Protein AF-A0AAV9P486-F1 (afdb_monomer_lite)

Foldseek 3Di:
DADDKDADPVPRDIDTHWDKDAPVVVVVVPNPQWIDIPVGDIDGNQQAPPWDWDADPNDIDTGGPNNQVVCCVVPNNCSVPDQDDPQWGQDPVNRDTDGDDPPPPPD

pLDDT: mean 90.9, std 11.11, range [41.94, 98.25]

Organism: NCBI:txid1690608

I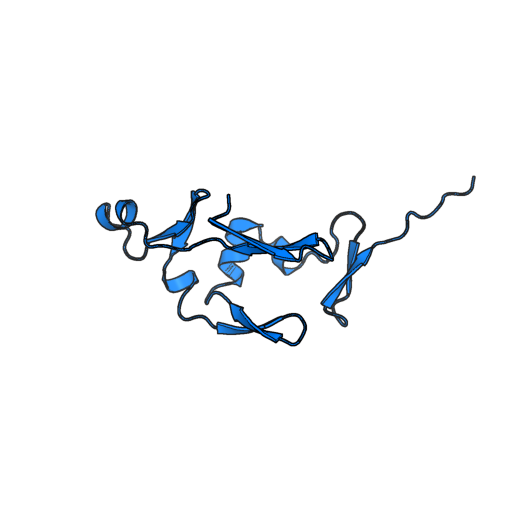nterPro domains:
  IPR007074 LicD/FKTN/FKRP, nucleotidyltransferase domain [PF04991] (35-76)
  IPR009644 FKTN/Mannosyltransferase regulator [PTHR15407] (2-86)

Structure (mmCIF, N/CA/C/O backbone):
data_AF-A0AAV9P486-F1
#
_entry.id   AF-A0AAV9P486-F1
#
loop_
_atom_site.group_PDB
_atom_site.id
_atom_site.type_symbol
_atom_site.label_atom_id
_atom_site.label_alt_id
_atom_site.label_comp_id
_atom_site.label_asym_id
_atom_site.label_entity_id
_atom_site.label_seq_id
_atom_site.pdbx_PDB_ins_code
_atom_site.Cartn_x
_atom_site.Cartn_y
_atom_site.Cartn_z
_atom_site.occupancy
_atom_site.B_iso_or_equiv
_atom_site.auth_seq_id
_atom_site.auth_comp_id
_atom_site.auth_asym_id
_atom_site.auth_atom_id
_atom_site.pdbx_PDB_model_num
ATOM 1 N N . MET A 1 1 ? -0.853 11.706 -5.250 1.00 73.31 1 MET A N 1
ATOM 2 C CA . MET A 1 1 ? -1.863 12.109 -6.275 1.00 73.31 1 MET A CA 1
ATOM 3 C C . MET A 1 1 ? -2.548 10.840 -6.740 1.00 73.31 1 MET A C 1
ATOM 5 O O . MET A 1 1 ? -1.836 9.921 -7.107 1.00 73.31 1 MET A O 1
ATOM 9 N N . ILE A 1 2 ? -3.880 10.794 -6.730 1.00 87.75 2 ILE A N 1
ATOM 10 C CA . ILE A 1 2 ? -4.663 9.567 -6.963 1.00 87.75 2 ILE A CA 1
ATOM 11 C C . ILE A 1 2 ? -5.173 9.457 -8.409 1.00 87.75 2 ILE A C 1
ATOM 13 O O . ILE A 1 2 ? -5.234 10.462 -9.135 1.00 87.75 2 ILE A O 1
ATOM 17 N N . ASP A 1 3 ? -5.534 8.242 -8.823 1.00 94.38 3 ASP A N 1
ATOM 18 C CA . ASP A 1 3 ? -6.142 7.968 -10.131 1.00 94.38 3 ASP A CA 1
ATOM 19 C C . ASP A 1 3 ? -7.670 7.919 -10.052 1.00 94.38 3 ASP A C 1
ATOM 21 O O . ASP A 1 3 ? -8.344 8.422 -10.950 1.00 94.38 3 ASP A O 1
ATOM 25 N N . ALA A 1 4 ? -8.217 7.380 -8.962 1.00 94.94 4 ALA A N 1
ATOM 26 C CA . ALA A 1 4 ? -9.648 7.383 -8.690 1.00 94.94 4 ALA A CA 1
ATOM 27 C C . ALA A 1 4 ? -9.929 7.401 -7.183 1.00 94.94 4 ALA A C 1
ATOM 29 O O . ALA A 1 4 ? -9.060 7.095 -6.368 1.00 94.94 4 ALA A O 1
ATOM 30 N N . ARG A 1 5 ? -11.168 7.745 -6.828 1.00 96.12 5 ARG A N 1
ATOM 31 C CA . ARG A 1 5 ? -11.705 7.622 -5.475 1.00 96.12 5 ARG A CA 1
ATOM 32 C C . ARG A 1 5 ? -13.110 7.050 -5.553 1.00 96.12 5 ARG A C 1
ATOM 34 O O . ARG A 1 5 ? -13.932 7.559 -6.315 1.00 96.12 5 ARG A O 1
ATOM 41 N N . TRP A 1 6 ? -13.380 6.020 -4.764 1.00 96.81 6 TRP A N 1
ATOM 42 C CA . TRP A 1 6 ? -14.748 5.607 -4.469 1.00 96.81 6 TRP A CA 1
ATOM 43 C C . TRP A 1 6 ? -15.207 6.317 -3.196 1.00 96.81 6 TRP A C 1
ATOM 45 O O . TRP A 1 6 ? -14.453 6.347 -2.227 1.00 96.81 6 TRP A O 1
ATOM 55 N N . ASN A 1 7 ? -16.408 6.893 -3.209 1.00 96.62 7 ASN A N 1
ATOM 56 C CA . ASN A 1 7 ? -17.002 7.575 -2.061 1.00 96.62 7 ASN A CA 1
ATOM 57 C C . ASN A 1 7 ? -18.355 6.944 -1.738 1.00 96.62 7 ASN A C 1
ATOM 59 O O . ASN A 1 7 ? -19.198 6.808 -2.628 1.00 96.62 7 ASN A O 1
ATOM 63 N N . ASP A 1 8 ? -18.572 6.653 -0.464 1.00 96.81 8 ASP A N 1
ATOM 64 C CA . ASP A 1 8 ? -19.899 6.459 0.094 1.00 96.81 8 ASP A CA 1
ATOM 65 C C . ASP A 1 8 ? -20.511 7.836 0.388 1.00 96.81 8 ASP A C 1
ATOM 67 O O . ASP A 1 8 ? -19.956 8.628 1.153 1.00 96.81 8 ASP A O 1
ATOM 71 N N . MET A 1 9 ? -21.637 8.145 -0.253 1.00 95.44 9 MET A N 1
ATOM 72 C CA . MET A 1 9 ? -22.276 9.459 -0.151 1.00 95.44 9 MET A CA 1
ATOM 73 C C . MET A 1 9 ? -23.094 9.638 1.133 1.00 95.44 9 MET A C 1
ATOM 75 O O . MET A 1 9 ? -23.386 10.780 1.488 1.00 95.44 9 MET A O 1
ATOM 79 N N . ASP A 1 10 ? -23.435 8.550 1.827 1.00 97.19 10 ASP A N 1
ATOM 80 C CA . ASP A 1 10 ? -24.243 8.597 3.046 1.00 97.19 10 ASP A CA 1
ATOM 81 C C . ASP A 1 10 ? -23.365 8.851 4.276 1.00 97.19 10 ASP A C 1
ATOM 83 O O . ASP A 1 10 ? -23.713 9.659 5.141 1.00 97.19 10 ASP A O 1
ATOM 87 N N . VAL A 1 11 ? -22.205 8.189 4.345 1.0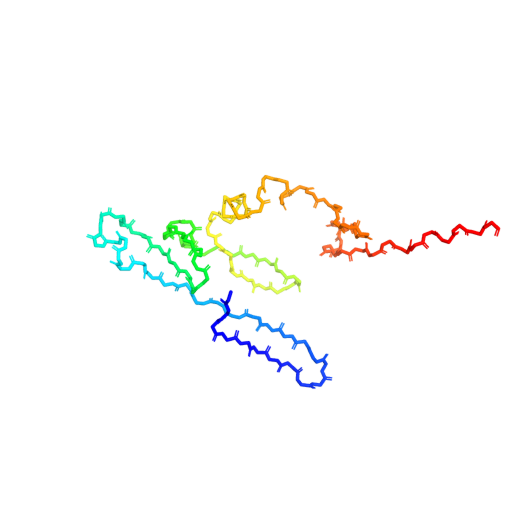0 96.06 11 VAL A N 1
ATOM 88 C CA . VAL A 1 11 ? -21.276 8.301 5.489 1.00 96.06 11 VAL A CA 1
ATOM 89 C C . VAL A 1 11 ? -20.029 9.136 5.198 1.00 96.06 11 VAL A C 1
ATOM 91 O O . VAL A 1 11 ? -19.302 9.497 6.123 1.00 96.06 11 VAL A O 1
ATOM 94 N N . GLY A 1 12 ? -19.755 9.453 3.930 1.00 94.19 12 GLY A N 1
ATOM 95 C CA . GLY A 1 12 ? -18.565 10.204 3.518 1.00 94.19 12 GLY A CA 1
ATOM 96 C C . GLY A 1 12 ? -17.256 9.406 3.582 1.00 94.19 12 GLY A C 1
ATOM 97 O O . GLY A 1 12 ? -16.181 9.986 3.415 1.00 94.19 12 GLY A O 1
ATOM 98 N N . LEU A 1 13 ? -17.323 8.092 3.827 1.00 95.19 13 LEU A N 1
ATOM 99 C CA . LEU A 1 13 ? -16.165 7.201 3.756 1.00 95.19 13 LEU A CA 1
ATOM 100 C C . LEU A 1 13 ? -15.685 7.076 2.313 1.00 95.19 13 LEU A C 1
ATOM 102 O O . LEU A 1 13 ? -16.474 7.130 1.370 1.00 95.19 13 LEU A O 1
ATOM 106 N N . PHE A 1 14 ? -14.381 6.889 2.137 1.00 95.56 14 PHE A N 1
ATOM 107 C CA . PHE A 1 14 ? -13.797 6.806 0.809 1.00 95.56 14 PHE A CA 1
ATOM 108 C C . PHE A 1 14 ? -12.625 5.837 0.729 1.00 95.56 14 PHE A C 1
ATOM 110 O O . PHE A 1 14 ? -11.948 5.564 1.719 1.00 95.56 14 PHE A O 1
ATOM 117 N N . ILE A 1 15 ? -12.377 5.356 -0.488 1.00 94.25 15 ILE A N 1
ATOM 118 C CA . ILE A 1 15 ? -11.214 4.547 -0.849 1.00 94.25 15 ILE A CA 1
ATOM 119 C C . ILE A 1 15 ? -10.485 5.262 -1.979 1.00 94.25 15 ILE A C 1
ATOM 121 O O . ILE A 1 15 ? -11.057 5.492 -3.047 1.00 94.25 15 ILE A O 1
ATOM 125 N N . ASP A 1 16 ? -9.217 5.587 -1.741 1.00 95.88 16 ASP A N 1
ATOM 126 C CA . ASP A 1 16 ? -8.310 6.078 -2.772 1.00 95.88 16 ASP A CA 1
ATOM 127 C C . ASP A 1 16 ? -7.705 4.928 -3.565 1.00 95.88 16 ASP A C 1
ATOM 129 O O . ASP A 1 16 ? -7.272 3.921 -3.008 1.00 95.88 16 ASP A O 1
ATOM 133 N N . ILE A 1 17 ? -7.661 5.099 -4.883 1.00 95.25 17 ILE A N 1
ATOM 134 C CA . ILE A 1 17 ? -7.132 4.112 -5.817 1.00 95.25 17 ILE A CA 1
ATOM 135 C C . ILE A 1 17 ? -6.003 4.766 -6.611 1.00 95.25 17 ILE A C 1
ATOM 137 O O . ILE A 1 17 ? -6.201 5.764 -7.316 1.00 95.25 17 ILE A O 1
ATOM 141 N N . THR A 1 18 ? -4.820 4.163 -6.520 1.00 94.38 18 THR A N 1
ATOM 142 C CA . THR A 1 18 ? -3.624 4.547 -7.275 1.00 94.38 18 THR A CA 1
ATOM 143 C C . THR A 1 18 ? -3.221 3.399 -8.191 1.00 94.38 18 THR A C 1
ATOM 145 O O . THR A 1 18 ? -3.141 2.246 -7.769 1.00 94.38 18 THR A O 1
ATOM 148 N N . THR A 1 19 ? -2.973 3.707 -9.461 1.00 95.06 19 THR A N 1
ATOM 149 C CA . THR A 1 19 ? -2.592 2.721 -10.473 1.00 95.06 19 THR A CA 1
ATOM 150 C C . THR A 1 19 ? -1.077 2.590 -10.544 1.00 95.06 19 THR A C 1
ATOM 152 O O . THR A 1 19 ? -0.370 3.544 -10.878 1.00 95.06 19 THR A O 1
ATOM 155 N N . LEU A 1 20 ? -0.586 1.374 -10.315 1.00 95.50 20 LEU A N 1
ATOM 156 C CA . LEU A 1 20 ? 0.796 0.994 -10.578 1.00 95.50 20 LEU A CA 1
ATOM 157 C C . LEU A 1 20 ? 0.955 0.570 -12.044 1.00 95.50 20 LEU A C 1
ATOM 159 O O . LEU A 1 20 ? 0.173 -0.233 -12.558 1.00 95.50 20 LEU A O 1
ATOM 163 N N . ARG A 1 21 ? 1.978 1.088 -12.729 1.00 95.19 21 ARG A N 1
ATOM 164 C CA . ARG A 1 21 ? 2.273 0.753 -14.133 1.00 95.19 21 ARG A CA 1
ATOM 165 C C . ARG A 1 21 ? 3.770 0.592 -14.378 1.00 95.19 21 ARG A C 1
ATOM 167 O O . ARG A 1 21 ? 4.578 1.129 -13.630 1.00 95.19 21 ARG A O 1
ATOM 174 N N . ARG A 1 22 ? 4.134 -0.080 -15.473 1.00 96.06 22 ARG A N 1
ATOM 175 C CA . ARG A 1 22 ? 5.521 -0.144 -15.967 1.00 96.06 22 ARG A CA 1
ATOM 176 C C . ARG A 1 22 ? 6.049 1.254 -16.286 1.00 96.06 22 ARG A C 1
ATOM 178 O O . ARG A 1 22 ? 5.358 2.046 -16.940 1.00 96.06 22 ARG A O 1
ATOM 185 N N . ASN A 1 23 ? 7.277 1.536 -15.875 1.00 96.25 23 ASN A N 1
ATOM 186 C CA . ASN A 1 23 ? 7.986 2.755 -16.220 1.00 96.25 23 ASN A CA 1
ATOM 187 C C . ASN A 1 23 ? 8.781 2.546 -17.514 1.00 96.25 23 ASN A C 1
ATOM 189 O O . ASN A 1 23 ? 9.993 2.366 -17.499 1.00 96.25 23 ASN A O 1
ATOM 193 N N . LYS A 1 24 ? 8.087 2.647 -18.653 1.00 93.94 24 LYS A N 1
ATOM 194 C CA . LYS A 1 24 ? 8.682 2.431 -19.983 1.00 93.94 24 LYS A CA 1
ATOM 195 C C . LYS A 1 24 ? 9.891 3.323 -20.276 1.00 93.94 24 LYS A C 1
ATOM 197 O O . LYS A 1 24 ? 10.740 2.946 -21.074 1.00 93.94 24 LYS A O 1
ATOM 202 N N . THR A 1 25 ? 9.950 4.513 -19.677 1.00 94.25 25 THR A N 1
ATOM 203 C CA . THR A 1 25 ? 11.091 5.419 -19.839 1.00 94.25 25 THR A CA 1
ATOM 204 C C . THR A 1 25 ? 12.321 4.864 -19.130 1.00 94.25 25 THR A C 1
ATOM 206 O O . THR A 1 25 ? 13.390 4.839 -19.726 1.00 94.25 25 THR A O 1
ATOM 209 N N . ALA A 1 26 ? 12.175 4.399 -17.887 1.00 94.00 26 ALA A N 1
ATOM 210 C CA . ALA A 1 26 ? 13.267 3.769 -17.146 1.00 94.00 26 ALA A CA 1
ATOM 211 C C . ALA A 1 26 ? 13.667 2.420 -17.765 1.00 94.00 26 ALA A C 1
ATOM 213 O O . ALA A 1 26 ? 14.858 2.179 -17.951 1.00 94.00 26 ALA A O 1
ATOM 214 N N . ASP A 1 27 ? 12.689 1.617 -18.197 1.00 91.06 27 ASP A N 1
ATOM 215 C CA . ASP A 1 27 ? 12.938 0.369 -18.927 1.00 91.06 27 ASP A CA 1
ATOM 216 C C . ASP A 1 27 ? 13.785 0.637 -20.191 1.00 91.06 27 ASP A C 1
ATOM 218 O O . ASP A 1 27 ? 14.794 -0.024 -20.426 1.00 91.06 27 ASP A O 1
ATOM 222 N N . ALA A 1 28 ? 13.440 1.664 -20.983 1.00 93.31 28 ALA A N 1
ATOM 223 C CA . ALA A 1 28 ? 14.194 2.050 -22.184 1.00 93.31 28 ALA A CA 1
ATOM 224 C C . ALA A 1 28 ? 15.610 2.584 -21.889 1.00 93.31 28 ALA A C 1
ATOM 226 O O . ALA A 1 28 ? 16.462 2.582 -22.777 1.00 93.31 28 ALA A O 1
ATOM 227 N N . LEU A 1 29 ? 15.862 3.038 -20.658 1.00 96.06 29 LEU A N 1
ATOM 228 C CA . LEU A 1 29 ? 17.173 3.475 -20.172 1.00 96.06 29 LEU A CA 1
ATOM 229 C C . LEU A 1 29 ? 17.973 2.339 -19.507 1.00 96.06 29 LEU A C 1
ATOM 231 O O . LEU A 1 29 ? 19.083 2.580 -19.037 1.00 96.06 29 LEU A O 1
ATOM 235 N N . GLY A 1 30 ? 17.446 1.109 -19.507 1.00 94.38 30 GLY A N 1
ATOM 236 C CA . GLY A 1 30 ? 18.133 -0.089 -19.021 1.00 94.38 30 GLY A CA 1
ATOM 237 C C . GLY A 1 30 ? 17.753 -0.525 -17.606 1.00 94.38 30 GLY A C 1
ATOM 238 O O . GLY A 1 30 ? 18.323 -1.494 -17.109 1.00 94.38 30 GLY A O 1
ATOM 239 N N . THR A 1 31 ? 16.796 0.141 -16.961 1.00 94.81 31 THR A N 1
ATOM 240 C CA . THR A 1 31 ? 16.264 -0.284 -15.660 1.00 94.81 31 THR A CA 1
ATOM 241 C C . THR A 1 31 ? 15.083 -1.221 -15.879 1.00 94.81 31 THR A C 1
ATOM 243 O O . THR A 1 31 ? 13.933 -0.805 -15.773 1.00 94.81 31 THR A O 1
ATOM 246 N N . ASP A 1 32 ? 15.369 -2.474 -16.232 1.00 94.88 32 ASP A N 1
ATOM 247 C CA . ASP A 1 32 ? 14.327 -3.488 -16.408 1.00 94.88 32 ASP A CA 1
ATOM 248 C C . ASP A 1 32 ? 13.555 -3.716 -15.103 1.00 94.88 32 ASP A C 1
ATOM 250 O O . ASP A 1 32 ? 14.106 -3.653 -14.003 1.00 94.88 32 ASP A O 1
ATOM 254 N N . GLY A 1 33 ? 12.258 -3.975 -15.226 1.00 94.56 33 GLY A N 1
ATOM 255 C CA . GLY A 1 33 ? 11.402 -4.183 -14.069 1.00 94.56 33 GLY A CA 1
ATOM 256 C C . GLY A 1 33 ? 10.888 -2.902 -13.414 1.00 94.56 33 GLY A C 1
ATOM 257 O O . GLY A 1 33 ? 10.097 -3.013 -12.476 1.00 94.56 33 GLY A O 1
ATOM 258 N N . ALA A 1 34 ? 11.260 -1.714 -13.898 1.00 96.81 34 ALA A N 1
ATOM 259 C CA . ALA A 1 34 ? 10.877 -0.463 -13.263 1.00 96.81 34 ALA A CA 1
ATOM 260 C C . ALA A 1 34 ? 9.360 -0.232 -13.335 1.00 96.81 34 ALA A C 1
ATOM 262 O O . ALA A 1 34 ? 8.706 -0.357 -14.377 1.00 96.81 34 ALA A O 1
ATOM 263 N N . MET A 1 35 ? 8.787 0.165 -12.208 1.00 96.56 35 MET A N 1
ATOM 264 C CA . MET A 1 35 ? 7.379 0.497 -12.050 1.00 96.56 35 MET A CA 1
ATOM 265 C C . MET A 1 35 ? 7.253 1.919 -11.505 1.00 96.56 35 MET A C 1
ATOM 267 O O . MET A 1 35 ? 8.151 2.448 -10.851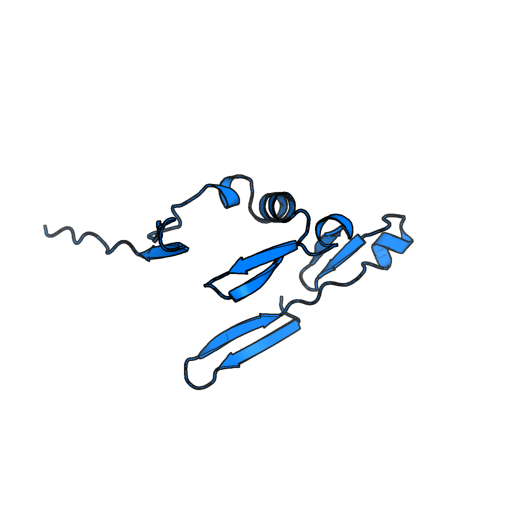 1.00 96.56 35 MET A O 1
ATOM 271 N N . MET A 1 36 ? 6.131 2.565 -11.791 1.00 95.38 36 MET A N 1
ATOM 272 C CA . MET A 1 36 ? 5.833 3.894 -11.280 1.00 95.38 36 MET A CA 1
ATOM 273 C C . MET A 1 36 ? 4.337 4.087 -11.074 1.00 95.38 36 MET A C 1
ATOM 275 O O . MET A 1 36 ? 3.503 3.502 -11.775 1.00 95.38 36 MET A O 1
ATOM 279 N N . VAL A 1 37 ? 4.015 4.988 -10.159 1.00 94.19 37 VAL A N 1
ATOM 280 C CA . VAL A 1 37 ? 2.669 5.523 -9.945 1.00 94.19 37 VAL A CA 1
ATOM 281 C C . VAL A 1 37 ? 2.610 6.984 -10.392 1.00 94.19 37 VAL A C 1
ATOM 283 O O . VAL A 1 37 ? 3.602 7.594 -10.809 1.00 94.19 37 VAL A O 1
ATOM 286 N N . LYS A 1 38 ? 1.412 7.566 -10.394 1.00 90.25 38 LYS A N 1
ATOM 287 C CA . LYS A 1 38 ? 1.187 8.923 -10.908 1.00 90.25 38 LYS A CA 1
ATOM 288 C C . LYS A 1 38 ? 1.893 10.007 -10.083 1.00 90.25 38 LYS A C 1
ATOM 290 O O . LYS A 1 38 ? 2.235 11.052 -10.632 1.00 90.25 38 LYS A O 1
ATOM 295 N N . ASP A 1 39 ? 2.118 9.779 -8.795 1.00 86.06 39 ASP A N 1
ATOM 296 C CA . ASP A 1 39 ? 2.716 10.745 -7.867 1.00 86.06 39 ASP A CA 1
ATOM 297 C C . ASP A 1 39 ? 4.229 10.629 -7.702 1.00 86.06 39 ASP A C 1
ATOM 299 O O . ASP A 1 39 ? 4.793 11.208 -6.779 1.00 86.06 39 ASP A O 1
ATOM 303 N N . LYS A 1 40 ? 4.889 10.015 -8.690 1.00 84.00 40 LYS A N 1
ATOM 304 C CA . LYS A 1 40 ? 6.350 9.919 -8.808 1.00 84.00 40 LYS A CA 1
ATOM 305 C C . LYS A 1 40 ? 7.012 8.986 -7.794 1.00 84.00 40 LYS A C 1
ATOM 307 O O . LYS A 1 40 ? 8.240 8.984 -7.744 1.00 84.00 40 LYS A O 1
ATOM 312 N N . HIS A 1 41 ? 6.263 8.174 -7.048 1.00 90.94 41 HIS A N 1
ATOM 313 C CA . HIS A 1 41 ? 6.874 7.006 -6.416 1.00 90.94 41 HIS A CA 1
ATOM 314 C C . HIS A 1 41 ? 7.223 5.965 -7.486 1.00 90.94 41 HIS A C 1
ATOM 316 O O . HIS A 1 41 ? 6.542 5.833 -8.517 1.00 90.94 41 HIS A O 1
ATOM 322 N N . HIS A 1 42 ? 8.331 5.276 -7.249 1.00 93.75 42 HIS A N 1
ATOM 323 C CA . HIS A 1 42 ? 8.910 4.276 -8.131 1.00 93.75 42 HIS A CA 1
ATOM 324 C C . HIS A 1 42 ? 9.107 2.999 -7.328 1.00 93.75 42 HIS A C 1
ATOM 326 O O . HIS A 1 42 ? 9.403 3.067 -6.144 1.00 93.75 42 HIS A O 1
ATOM 332 N N . TYR A 1 43 ? 8.938 1.861 -7.984 1.00 95.31 43 TYR A N 1
ATOM 333 C CA . TYR A 1 43 ? 9.078 0.541 -7.374 1.00 95.31 43 TYR A CA 1
ATOM 334 C C . TYR A 1 43 ? 9.730 -0.396 -8.388 1.00 95.31 43 TYR A C 1
ATOM 336 O O . TYR A 1 43 ? 9.667 -0.118 -9.594 1.00 95.31 43 TYR A O 1
ATOM 344 N N . MET A 1 44 ? 10.279 -1.526 -7.950 1.00 96.31 44 MET A N 1
ATOM 345 C CA . MET A 1 44 ? 10.608 -2.622 -8.861 1.00 96.31 44 MET A CA 1
ATOM 346 C C . MET A 1 44 ? 9.474 -3.638 -8.918 1.00 96.31 44 MET A C 1
ATOM 348 O O . MET A 1 44 ? 8.663 -3.780 -8.003 1.00 96.31 44 MET A O 1
ATOM 352 N N . TYR A 1 45 ? 9.392 -4.352 -10.037 1.00 97.00 45 TYR A N 1
ATOM 353 C CA . TYR A 1 45 ? 8.387 -5.391 -10.233 1.00 97.00 45 TYR A CA 1
ATOM 354 C C . TYR A 1 45 ? 8.427 -6.454 -9.130 1.00 97.00 45 TYR A C 1
ATOM 356 O O . TYR A 1 45 ? 7.369 -6.814 -8.615 1.00 97.00 45 TYR A O 1
ATOM 364 N N . ASP A 1 46 ? 9.627 -6.890 -8.747 1.00 96.56 46 ASP A N 1
ATOM 365 C CA . ASP A 1 46 ? 9.842 -7.950 -7.756 1.00 96.56 46 ASP A CA 1
ATOM 366 C C . ASP A 1 46 ? 9.528 -7.500 -6.317 1.00 96.56 46 ASP A C 1
ATOM 368 O O . ASP A 1 46 ? 9.229 -8.333 -5.462 1.00 96.56 46 ASP A O 1
ATOM 372 N N . ASP A 1 47 ? 9.501 -6.189 -6.046 1.00 96.44 47 ASP A N 1
ATOM 373 C CA . ASP A 1 47 ? 9.067 -5.663 -4.743 1.00 96.44 47 ASP A CA 1
ATOM 374 C C . ASP A 1 47 ? 7.553 -5.843 -4.555 1.00 96.44 47 ASP A C 1
ATOM 376 O O . ASP A 1 47 ? 7.042 -5.986 -3.438 1.00 96.44 47 ASP A O 1
ATOM 380 N N . ILE A 1 48 ? 6.813 -5.846 -5.667 1.00 97.62 48 ILE A N 1
ATOM 381 C CA . ILE A 1 48 ? 5.353 -5.855 -5.686 1.00 97.62 48 ILE A CA 1
ATOM 382 C C . ILE A 1 48 ? 4.810 -7.254 -5.967 1.00 97.62 48 ILE A C 1
ATOM 384 O O . ILE A 1 48 ? 3.900 -7.704 -5.269 1.00 97.62 48 ILE A O 1
ATOM 388 N N . PHE A 1 49 ? 5.344 -7.947 -6.972 1.00 97.62 49 PHE A N 1
ATOM 389 C CA . PHE A 1 49 ? 4.817 -9.215 -7.468 1.00 97.62 49 PHE A CA 1
ATOM 390 C C . PHE A 1 49 ? 5.757 -10.398 -7.168 1.00 97.62 49 PHE A C 1
ATOM 392 O O . PHE A 1 49 ? 6.969 -10.233 -7.209 1.00 97.62 49 PHE A O 1
ATOM 399 N N . PRO A 1 50 ? 5.221 -11.617 -6.946 1.00 98.06 50 PRO A N 1
ATOM 400 C CA . PRO A 1 50 ? 3.799 -11.934 -6.824 1.00 98.06 50 PRO A CA 1
ATOM 401 C C . PRO A 1 50 ? 3.204 -11.374 -5.526 1.00 98.06 50 PRO A C 1
ATOM 403 O O . PRO A 1 50 ? 3.864 -11.310 -4.494 1.00 98.06 50 PRO A O 1
ATOM 406 N N . LEU A 1 51 ? 1.923 -11.009 -5.564 1.00 98.12 51 LEU A N 1
ATOM 407 C CA . LEU A 1 51 ? 1.236 -10.518 -4.372 1.00 98.12 51 LEU A CA 1
ATOM 408 C C . LEU A 1 51 ? 1.083 -11.629 -3.327 1.00 98.12 51 LEU A C 1
ATOM 410 O O . LEU A 1 51 ? 0.760 -12.773 -3.662 1.00 98.12 51 LEU A O 1
ATOM 414 N N . ARG A 1 52 ? 1.239 -11.266 -2.055 1.00 98.06 52 ARG A N 1
ATOM 415 C CA . ARG A 1 52 ? 1.086 -12.175 -0.912 1.00 98.06 52 ARG A CA 1
ATOM 416 C C . ARG A 1 52 ? -0.317 -12.077 -0.328 1.00 98.06 52 ARG A C 1
ATOM 418 O O . ARG A 1 52 ? -0.890 -10.992 -0.274 1.00 98.06 52 ARG A O 1
ATOM 425 N N . ASP A 1 53 ? -0.860 -13.207 0.111 1.00 98.25 53 ASP A N 1
ATOM 426 C CA . ASP A 1 53 ? -2.103 -13.246 0.883 1.00 98.25 53 ASP A CA 1
ATOM 427 C C . ASP A 1 53 ? -1.899 -12.668 2.283 1.00 98.25 53 ASP A C 1
ATOM 429 O O . ASP A 1 53 ? -0.885 -12.929 2.935 1.00 98.25 53 ASP A O 1
ATOM 433 N N . SER A 1 54 ? -2.877 -11.893 2.741 1.00 95.94 54 SER A N 1
ATOM 434 C CA . SER A 1 54 ? -2.930 -11.342 4.092 1.00 95.94 54 SER A CA 1
ATOM 435 C C . SER A 1 54 ? -4.386 -11.143 4.529 1.00 95.94 54 SER A C 1
ATOM 437 O O . SER A 1 54 ? -5.325 -11.429 3.781 1.00 95.94 54 SER A O 1
ATOM 439 N N . VAL A 1 55 ? -4.578 -10.654 5.750 1.00 94.19 55 VAL A N 1
ATOM 440 C CA . VAL A 1 55 ? -5.879 -10.282 6.309 1.00 94.19 55 VAL A CA 1
ATOM 441 C C . VAL A 1 55 ? -5.791 -8.855 6.835 1.00 94.19 55 VAL A C 1
ATOM 443 O O . VAL A 1 55 ? -4.844 -8.513 7.540 1.00 94.19 55 VAL A O 1
ATOM 446 N N . PHE A 1 56 ? -6.779 -8.032 6.501 1.00 89.31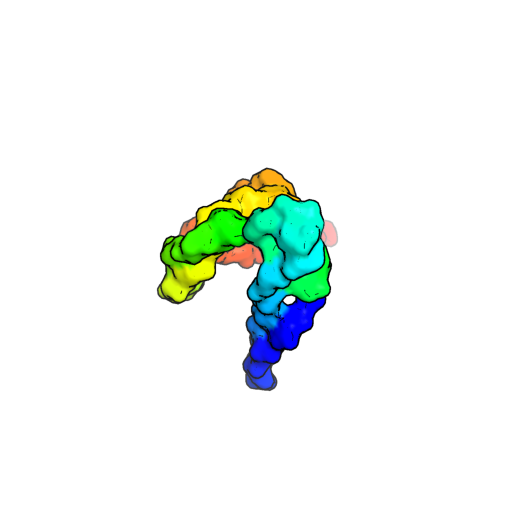 56 PHE A N 1
ATOM 447 C CA . PHE A 1 56 ? -6.916 -6.665 6.992 1.00 89.31 56 PHE A CA 1
ATOM 448 C C . PHE A 1 56 ? -8.365 -6.442 7.418 1.00 89.31 56 PHE A C 1
ATOM 450 O O . PHE A 1 56 ? -9.271 -6.699 6.629 1.00 89.31 56 PHE A O 1
ATOM 457 N N . GLU A 1 57 ? -8.587 -6.038 8.673 1.00 87.50 57 GLU A N 1
ATOM 458 C CA . GLU A 1 57 ? -9.935 -5.853 9.246 1.00 87.50 57 GLU A CA 1
ATOM 459 C C . GLU A 1 57 ? -10.838 -7.095 9.075 1.00 87.50 57 GLU A C 1
ATOM 461 O O . GLU A 1 57 ? -12.021 -7.014 8.753 1.00 87.50 57 GLU A O 1
ATOM 466 N N . GLY A 1 58 ? -10.250 -8.290 9.211 1.00 89.88 58 GLY A N 1
ATOM 467 C CA . GLY A 1 58 ? -10.949 -9.569 9.020 1.00 89.88 58 GLY A CA 1
ATOM 468 C C . GLY A 1 58 ? -11.250 -9.941 7.561 1.00 89.88 58 GLY A C 1
ATOM 469 O O . GLY A 1 58 ? -11.796 -11.016 7.310 1.00 89.88 58 GLY A O 1
ATOM 470 N N . VAL A 1 59 ? -10.867 -9.108 6.591 1.00 93.75 59 VAL A N 1
ATOM 471 C CA . VAL A 1 59 ? -11.067 -9.344 5.156 1.00 93.75 59 VAL A CA 1
ATOM 472 C C . VAL A 1 59 ? -9.781 -9.874 4.521 1.00 93.75 59 VAL A C 1
ATOM 474 O O . VAL A 1 59 ? -8.691 -9.373 4.790 1.00 93.75 59 VAL A O 1
ATOM 477 N N . ALA A 1 60 ? -9.894 -10.890 3.661 1.00 97.38 60 ALA A N 1
ATOM 478 C CA . ALA A 1 60 ? -8.762 -11.391 2.885 1.00 97.38 60 ALA A CA 1
ATOM 479 C C . ALA A 1 60 ? -8.295 -10.335 1.870 1.00 97.38 60 ALA A C 1
ATOM 481 O O . ALA A 1 60 ? -9.087 -9.841 1.066 1.00 97.38 60 ALA A O 1
ATOM 482 N N . VAL A 1 61 ? -7.003 -10.014 1.892 1.00 97.31 61 VAL A N 1
ATOM 483 C CA . VAL A 1 61 ? -6.391 -8.994 1.031 1.00 97.31 61 VAL A CA 1
ATOM 484 C C . VAL A 1 61 ? -5.100 -9.498 0.396 1.00 97.31 61 VAL A C 1
ATOM 486 O O . VAL A 1 61 ? -4.543 -10.529 0.776 1.00 97.31 61 VAL A O 1
ATOM 489 N N . LYS A 1 62 ? -4.611 -8.738 -0.583 1.00 97.81 62 LYS A N 1
ATOM 490 C CA . LYS A 1 62 ? -3.317 -8.946 -1.226 1.00 97.81 62 LYS A CA 1
ATOM 491 C C . LYS A 1 62 ? -2.387 -7.784 -0.895 1.00 97.81 62 LYS A C 1
ATOM 493 O O . LYS A 1 62 ? -2.807 -6.633 -0.976 1.00 97.81 62 LYS A O 1
ATOM 498 N N . VAL A 1 63 ? -1.138 -8.085 -0.559 1.00 97.44 63 VAL A N 1
ATOM 499 C CA . VAL A 1 63 ? -0.096 -7.088 -0.256 1.00 97.44 63 VAL A CA 1
ATOM 500 C C . VAL A 1 63 ? 1.133 -7.288 -1.154 1.00 97.44 63 VAL A C 1
ATOM 502 O O . VAL A 1 63 ? 1.315 -8.398 -1.672 1.00 97.44 63 VAL A O 1
ATOM 505 N N . PRO A 1 64 ? 1.976 -6.253 -1.353 1.00 97.62 64 PRO A N 1
ATOM 506 C CA . PRO A 1 64 ? 3.252 -6.382 -2.060 1.00 97.62 64 PRO A CA 1
ATOM 507 C C . PRO A 1 64 ? 4.127 -7.522 -1.523 1.00 97.62 64 PRO A C 1
ATOM 509 O O . PRO A 1 64 ? 4.078 -7.846 -0.331 1.00 97.62 64 PRO A O 1
ATOM 512 N N . PHE A 1 65 ? 4.946 -8.122 -2.387 1.00 98.06 65 PHE A N 1
ATOM 513 C CA . PHE A 1 65 ? 5.842 -9.214 -2.005 1.00 98.06 65 PHE A CA 1
ATOM 514 C C . PHE A 1 65 ? 6.824 -8.796 -0.897 1.00 98.06 65 PHE A C 1
ATOM 516 O O . PHE A 1 65 ? 6.867 -9.424 0.173 1.00 98.06 65 PHE A O 1
ATOM 523 N N . ALA A 1 66 ? 7.535 -7.691 -1.132 1.00 97.38 66 ALA A N 1
ATOM 524 C CA . ALA A 1 66 ? 8.527 -7.090 -0.245 1.00 97.38 66 ALA A CA 1
ATOM 525 C C . ALA A 1 66 ? 7.942 -5.909 0.555 1.00 97.38 66 ALA A C 1
ATOM 527 O O . ALA A 1 66 ? 8.576 -4.870 0.711 1.00 97.38 66 ALA A O 1
ATOM 528 N N . TYR A 1 67 ? 6.709 -6.046 1.068 1.00 96.12 67 TYR A N 1
ATOM 529 C CA . TYR A 1 67 ? 5.992 -4.947 1.738 1.00 96.12 67 TYR A CA 1
ATOM 530 C C . TYR A 1 67 ? 6.793 -4.266 2.863 1.00 96.12 67 TYR A C 1
ATOM 532 O O . TYR A 1 67 ? 6.638 -3.070 3.075 1.00 96.12 67 TYR A O 1
ATOM 540 N N . THR A 1 68 ? 7.648 -5.003 3.579 1.00 96.06 68 THR A N 1
ATOM 541 C CA . THR A 1 68 ? 8.522 -4.448 4.620 1.00 96.06 68 THR A CA 1
ATOM 542 C C . THR A 1 68 ? 9.490 -3.424 4.036 1.00 96.06 68 THR A C 1
ATOM 544 O O . THR A 1 68 ? 9.578 -2.316 4.554 1.00 96.06 68 THR A O 1
ATOM 547 N N . ASP A 1 69 ? 10.180 -3.775 2.952 1.00 96.06 69 ASP A N 1
ATOM 548 C CA . ASP A 1 69 ? 11.179 -2.914 2.318 1.00 96.06 69 ASP A CA 1
ATOM 549 C C . ASP A 1 69 ? 10.512 -1.693 1.680 1.00 96.06 69 ASP A C 1
ATOM 551 O O . ASP A 1 69 ? 10.966 -0.572 1.893 1.00 96.06 69 ASP A O 1
ATOM 555 N N . VAL A 1 70 ? 9.361 -1.893 1.024 1.00 95.31 70 VAL A N 1
ATOM 556 C CA . VAL A 1 70 ? 8.540 -0.803 0.468 1.00 95.31 70 VAL A CA 1
ATOM 557 C C . VAL A 1 70 ? 8.134 0.198 1.558 1.00 95.31 70 VAL A C 1
ATOM 559 O O . VAL A 1 70 ? 8.289 1.405 1.385 1.00 95.31 70 VAL A O 1
ATOM 562 N N . LEU A 1 71 ? 7.653 -0.282 2.712 1.00 95.00 71 LEU A N 1
ATOM 563 C CA . LEU A 1 71 ? 7.277 0.593 3.829 1.00 95.00 71 LEU A CA 1
ATOM 564 C C . LEU A 1 71 ? 8.482 1.331 4.424 1.00 95.00 71 LEU A C 1
ATOM 566 O O . LEU A 1 71 ? 8.354 2.494 4.807 1.00 95.00 71 LEU A O 1
ATOM 570 N N . ILE A 1 72 ? 9.643 0.675 4.515 1.00 95.56 72 ILE A N 1
ATOM 571 C CA . ILE A 1 72 ? 10.875 1.299 5.014 1.00 95.56 72 ILE A CA 1
ATOM 572 C C . ILE A 1 72 ? 11.359 2.388 4.056 1.00 95.56 72 ILE A C 1
ATOM 574 O O . ILE A 1 72 ? 11.771 3.451 4.520 1.00 95.56 72 ILE A O 1
ATOM 578 N N . GLU A 1 73 ? 11.319 2.148 2.748 1.00 93.00 73 GLU A N 1
ATOM 579 C CA . GLU A 1 73 ? 11.731 3.132 1.745 1.00 93.00 73 GLU A CA 1
ATOM 580 C C . GLU A 1 73 ? 10.842 4.383 1.788 1.00 93.00 73 GLU A C 1
ATOM 582 O O . GLU A 1 73 ? 11.351 5.504 1.752 1.00 93.00 73 GLU A O 1
ATOM 587 N N . GLU A 1 74 ? 9.527 4.205 1.931 1.00 90.88 74 GLU A N 1
ATOM 588 C CA . GLU A 1 74 ? 8.578 5.323 1.940 1.00 90.88 74 GLU A CA 1
ATOM 589 C C . GLU A 1 74 ? 8.535 6.083 3.275 1.00 90.88 74 GLU A C 1
ATOM 591 O O . GLU A 1 74 ? 8.40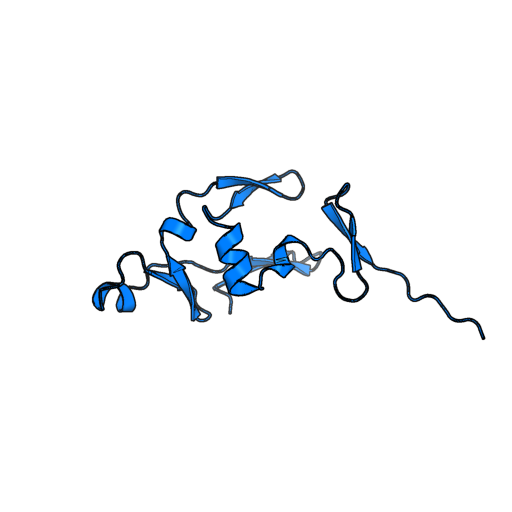6 7.311 3.288 1.00 90.88 74 GLU A O 1
ATOM 596 N N . TYR A 1 75 ? 8.626 5.374 4.403 1.00 91.75 75 TYR A N 1
ATOM 597 C CA . TYR A 1 75 ? 8.298 5.929 5.724 1.00 91.75 75 TYR A CA 1
ATOM 598 C C . TYR A 1 75 ? 9.400 5.757 6.781 1.00 91.75 75 TYR A C 1
ATOM 600 O O . TYR A 1 75 ? 9.270 6.271 7.896 1.00 91.75 75 TYR A O 1
ATOM 608 N N . GLY A 1 76 ? 10.494 5.072 6.446 1.00 94.44 76 GLY A N 1
ATOM 609 C CA . GLY A 1 76 ? 11.599 4.761 7.351 1.00 94.44 76 GLY A CA 1
ATOM 610 C C . GLY A 1 76 ? 11.366 3.516 8.215 1.00 94.44 76 GLY A C 1
ATOM 611 O O . GLY A 1 76 ? 10.254 3.010 8.353 1.00 94.44 76 GLY A O 1
ATOM 612 N N . ALA A 1 77 ? 12.437 3.028 8.851 1.00 94.62 77 ALA A N 1
ATOM 613 C CA . ALA A 1 77 ? 12.421 1.799 9.658 1.00 94.62 77 ALA A CA 1
ATOM 614 C C . ALA A 1 77 ? 11.418 1.827 10.827 1.00 94.62 77 ALA A C 1
ATOM 616 O O . ALA A 1 77 ? 10.835 0.802 11.190 1.00 94.62 77 ALA A O 1
ATOM 617 N N . ASP A 1 78 ? 11.175 3.011 11.386 1.00 93.25 78 ASP A N 1
ATOM 618 C CA . ASP A 1 78 ? 10.238 3.202 12.492 1.00 93.25 78 ASP A CA 1
ATOM 619 C C . ASP A 1 78 ? 8.784 2.931 12.084 1.00 93.25 78 ASP A C 1
ATOM 621 O O . ASP A 1 78 ? 7.963 2.635 12.952 1.00 93.25 78 ASP A O 1
ATOM 625 N N . ALA A 1 79 ? 8.449 2.965 10.789 1.00 90.88 79 ALA A N 1
ATOM 626 C CA . ALA A 1 79 ? 7.095 2.695 10.301 1.00 90.88 79 ALA A CA 1
ATOM 627 C C . ALA A 1 79 ? 6.585 1.295 10.681 1.00 90.88 79 ALA A C 1
ATOM 629 O O . ALA A 1 79 ? 5.383 1.082 10.811 1.00 90.88 79 ALA A O 1
ATOM 630 N N . LEU A 1 80 ? 7.499 0.350 10.910 1.00 91.25 80 LEU A N 1
ATOM 631 C CA . LEU A 1 80 ? 7.168 -1.032 11.257 1.00 91.25 80 LEU A CA 1
ATOM 632 C C . LEU A 1 80 ? 6.987 -1.260 12.760 1.00 91.25 80 LEU A C 1
ATOM 634 O O . LEU A 1 80 ? 6.462 -2.294 13.173 1.00 91.25 80 LEU A O 1
ATOM 638 N N . THR A 1 81 ? 7.470 -0.340 13.595 1.00 91.94 81 THR A N 1
ATOM 639 C CA . THR A 1 81 ? 7.590 -0.566 15.044 1.00 91.94 81 THR A CA 1
ATOM 640 C C . THR A 1 81 ? 6.921 0.512 15.881 1.00 91.94 81 THR A C 1
ATOM 642 O O . THR A 1 81 ? 6.517 0.245 17.016 1.00 91.94 81 THR A O 1
ATOM 645 N N . LYS A 1 82 ? 6.769 1.726 15.346 1.00 92.12 82 LYS A N 1
ATOM 646 C CA . LYS A 1 82 ? 6.229 2.867 16.073 1.00 92.12 82 LYS A CA 1
ATOM 647 C C . LYS A 1 82 ? 4.735 2.684 16.320 1.00 92.12 82 LYS A C 1
ATOM 649 O O . LYS A 1 82 ? 3.909 2.818 15.429 1.00 92.12 82 LYS A O 1
ATOM 654 N N . ARG A 1 83 ? 4.390 2.449 17.584 1.00 92.38 83 ARG A N 1
ATOM 655 C CA . ARG A 1 83 ? 3.001 2.298 18.052 1.00 92.38 83 ARG A CA 1
ATOM 656 C C . ARG A 1 83 ? 2.401 3.578 18.620 1.00 92.38 83 ARG A C 1
ATOM 658 O O . ARG A 1 83 ? 1.315 3.535 19.176 1.00 92.38 83 ARG A O 1
ATOM 665 N N . ILE A 1 84 ? 3.107 4.703 18.532 1.00 91.88 84 ILE A N 1
ATOM 666 C CA . ILE A 1 84 ?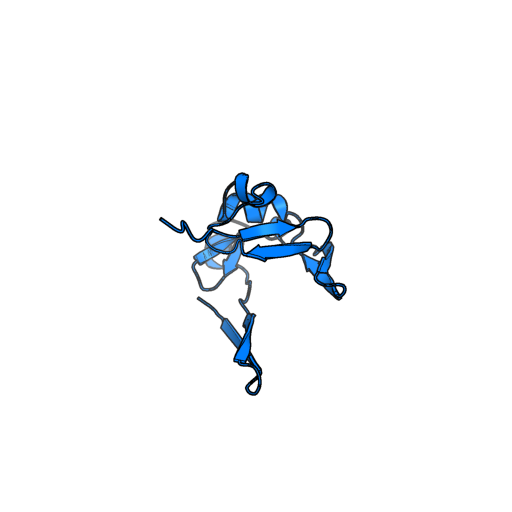 2.641 5.997 19.037 1.00 91.88 84 ILE A CA 1
ATOM 667 C C . ILE A 1 84 ? 2.698 6.995 17.893 1.00 91.88 84 ILE A C 1
ATOM 669 O O . ILE A 1 84 ? 3.771 7.252 17.344 1.00 91.88 84 ILE A O 1
ATOM 673 N N . PHE A 1 85 ? 1.559 7.577 17.547 1.00 89.19 85 PHE A N 1
ATOM 674 C CA . PHE A 1 85 ? 1.458 8.557 16.476 1.00 89.19 85 PHE A CA 1
ATOM 675 C C . PHE A 1 85 ? 0.565 9.714 16.921 1.00 89.19 85 PHE A C 1
ATOM 677 O O . PHE A 1 85 ? -0.630 9.544 17.144 1.00 89.19 85 PHE A O 1
ATOM 684 N N . TYR A 1 86 ? 1.155 10.901 17.090 1.00 89.12 86 TYR A N 1
ATOM 685 C CA . TYR A 1 86 ? 0.509 12.044 17.748 1.00 89.12 86 TYR A CA 1
ATOM 686 C C . TYR A 1 86 ? -0.121 11.646 19.095 1.00 89.12 86 TYR A C 1
ATOM 688 O O . TYR A 1 86 ? 0.590 11.180 19.979 1.00 89.12 86 TYR A O 1
ATOM 696 N N . ASN A 1 87 ? -1.437 11.813 19.246 1.00 92.50 87 ASN A N 1
ATOM 697 C CA . ASN A 1 87 ? -2.180 11.467 20.458 1.00 92.50 87 ASN A CA 1
ATOM 698 C C . ASN A 1 87 ? -2.798 10.064 20.376 1.00 92.50 87 ASN A C 1
ATOM 700 O O . ASN A 1 87 ? -3.741 9.785 21.105 1.00 92.50 87 ASN A O 1
ATOM 704 N N . PHE A 1 88 ? -2.335 9.204 19.471 1.00 93.19 88 PHE A N 1
ATOM 705 C CA . PHE A 1 88 ? -2.853 7.851 19.303 1.00 93.19 88 PHE A CA 1
ATOM 706 C C . PHE A 1 88 ? -1.804 6.817 19.693 1.00 93.19 88 PHE A C 1
ATOM 708 O O . PHE A 1 88 ? -0.617 6.973 19.394 1.00 93.19 88 PHE A O 1
ATOM 715 N N . VAL A 1 89 ? -2.262 5.739 20.326 1.00 94.44 89 VAL A N 1
ATOM 716 C CA . VAL A 1 89 ? -1.462 4.544 20.602 1.00 94.44 89 VAL A CA 1
ATOM 717 C C . VAL A 1 89 ? -2.112 3.353 19.914 1.00 94.44 89 VAL A C 1
ATOM 719 O O . VAL A 1 89 ? -3.323 3.174 20.005 1.00 94.44 89 VAL A O 1
ATOM 722 N N . PHE A 1 90 ? -1.314 2.552 19.220 1.00 92.31 90 PHE A N 1
ATOM 723 C CA . PHE A 1 90 ? -1.779 1.351 18.543 1.00 92.31 90 PHE A CA 1
ATOM 724 C C . PHE A 1 90 ? -1.973 0.202 19.538 1.00 92.31 90 PHE A C 1
ATOM 726 O O . PHE A 1 90 ? -1.015 -0.248 20.179 1.00 92.31 90 PHE A O 1
ATOM 733 N N . ASP A 1 91 ? -3.208 -0.279 19.645 1.00 91.88 91 ASP A N 1
ATOM 734 C CA . ASP A 1 91 ? -3.577 -1.497 20.359 1.00 91.88 91 ASP A CA 1
ATOM 735 C C . ASP A 1 91 ? -3.374 -2.693 19.422 1.00 91.88 91 ASP A C 1
ATOM 737 O O . ASP A 1 91 ? -4.139 -2.915 18.485 1.00 91.88 91 ASP A O 1
ATOM 741 N N . ALA A 1 92 ? -2.310 -3.458 19.664 1.00 87.94 92 ALA A N 1
ATOM 742 C CA . ALA A 1 92 ? -1.935 -4.578 18.807 1.00 87.94 92 ALA A CA 1
ATOM 743 C C . ALA A 1 92 ? -2.833 -5.814 18.968 1.00 87.94 92 ALA A C 1
ATOM 745 O O . ALA A 1 92 ? -2.802 -6.675 18.092 1.00 87.94 92 ALA A O 1
ATOM 746 N N . GLU A 1 93 ? -3.598 -5.925 20.059 1.00 88.69 93 GLU A N 1
ATOM 747 C CA . GLU A 1 93 ? -4.546 -7.033 20.231 1.00 88.69 93 GLU A CA 1
ATOM 748 C C . GLU A 1 93 ? -5.797 -6.805 19.385 1.00 88.69 93 GLU A C 1
ATOM 750 O O . GLU A 1 93 ? -6.325 -7.749 18.798 1.00 88.69 93 GLU A O 1
ATOM 755 N N . LYS A 1 94 ? -6.245 -5.549 19.291 1.00 85.69 94 LYS A N 1
ATOM 756 C CA . LYS A 1 94 ? -7.409 -5.166 18.479 1.00 85.69 94 LYS A CA 1
ATOM 757 C C . LYS A 1 94 ? -7.060 -4.840 17.033 1.00 85.69 94 LYS A C 1
ATOM 759 O O . LYS A 1 94 ? -7.907 -4.990 16.164 1.00 85.69 94 LYS A O 1
ATOM 764 N N . GLY A 1 95 ? -5.827 -4.408 16.779 1.00 86.31 95 GLY A N 1
ATOM 765 C CA . GLY A 1 95 ? -5.412 -3.906 15.472 1.00 86.31 95 GLY A CA 1
ATOM 766 C C . GLY A 1 95 ? -5.851 -2.463 15.206 1.00 86.31 95 GLY A C 1
ATOM 767 O O . GLY A 1 95 ? -5.959 -2.071 14.051 1.00 86.31 95 GLY A O 1
ATOM 768 N N . GLU A 1 96 ? -6.082 -1.660 16.249 1.00 89.88 96 GLU A N 1
ATOM 769 C CA . GLU A 1 96 ? -6.707 -0.335 16.139 1.00 89.88 96 GLU A CA 1
ATOM 770 C C . GLU A 1 96 ? -5.847 0.779 16.761 1.00 89.88 96 GLU A C 1
ATOM 772 O O . GLU A 1 96 ? -5.107 0.571 17.726 1.00 89.88 96 GLU A O 1
ATOM 777 N N . TRP A 1 97 ? -5.976 2.007 16.250 1.00 90.75 97 TRP A N 1
ATOM 778 C CA . TRP A 1 97 ? -5.374 3.201 16.854 1.00 90.75 97 TRP A CA 1
ATOM 779 C C . TRP A 1 97 ? -6.329 3.841 17.866 1.00 90.75 97 TRP A C 1
ATOM 781 O O . TRP A 1 97 ? -7.377 4.368 17.497 1.00 90.75 97 TRP A O 1
ATOM 791 N N . ILE A 1 98 ? -5.942 3.863 19.142 1.00 93.75 98 ILE A N 1
ATOM 792 C CA . ILE A 1 98 ? -6.756 4.418 20.228 1.00 93.75 98 ILE A CA 1
ATOM 793 C C . ILE A 1 98 ? -6.297 5.841 20.544 1.00 93.75 98 ILE A C 1
ATOM 795 O O . ILE A 1 98 ? -5.143 6.073 20.912 1.00 93.75 98 ILE A O 1
ATOM 799 N N . GLY A 1 99 ? -7.215 6.801 20.414 1.00 91.06 99 GLY A N 1
ATOM 800 C CA . GLY A 1 99 ? -6.975 8.193 20.780 1.00 91.06 99 GLY A CA 1
ATOM 801 C C . GLY A 1 99 ? -6.868 8.363 22.293 1.00 91.06 99 GLY A C 1
ATOM 802 O O . GLY A 1 99 ? -7.749 7.948 23.045 1.00 91.06 99 GLY A O 1
ATOM 803 N N . GLN A 1 100 ? -5.806 9.013 22.748 1.00 81.69 100 GLN A N 1
ATOM 804 C CA . GLN A 1 100 ? -5.666 9.448 24.127 1.00 81.69 100 GLN A CA 1
ATOM 805 C C . GLN A 1 100 ? -6.515 10.704 24.327 1.00 81.69 100 GLN A C 1
ATOM 807 O O . GLN A 1 100 ? -6.330 11.718 23.647 1.00 81.69 100 GLN A O 1
ATOM 812 N N . ALA A 1 101 ? -7.462 10.646 25.266 1.00 67.31 101 ALA A N 1
ATOM 813 C CA . ALA A 1 101 ? -8.145 11.847 25.721 1.00 67.31 101 ALA A CA 1
ATOM 814 C C . ALA A 1 101 ? -7.092 12.832 26.250 1.00 67.31 101 ALA A C 1
ATOM 816 O O . ALA A 1 101 ? -6.184 12.435 26.981 1.00 67.31 101 ALA A O 1
ATOM 817 N N . ARG A 1 102 ? -7.211 14.119 25.892 1.00 57.28 102 ARG A N 1
ATOM 818 C CA . ARG A 1 102 ? -6.426 15.170 26.551 1.00 57.28 102 ARG A CA 1
ATOM 819 C C . ARG A 1 102 ? -6.687 15.038 28.047 1.00 57.28 102 ARG A C 1
ATOM 821 O O . ARG A 1 102 ? -7.828 15.204 28.471 1.00 57.28 102 ARG A O 1
ATOM 828 N N . SER A 1 103 ? -5.657 14.726 28.828 1.00 56.59 103 SER A N 1
ATOM 829 C CA . SER A 1 103 ? -5.732 14.851 30.278 1.00 56.59 103 SER A CA 1
ATOM 830 C C . SER A 1 103 ? -6.098 16.302 30.568 1.00 56.59 103 SER A C 1
ATOM 832 O O . SER A 1 103 ? -5.299 17.204 30.314 1.00 56.59 103 SER A O 1
ATOM 834 N N . GLY A 1 104 ? -7.332 16.544 31.004 1.00 49.16 104 GLY A N 1
ATOM 835 C CA . GLY A 1 104 ? -7.711 17.840 31.533 1.00 49.16 104 GLY A CA 1
ATOM 836 C C . GLY A 1 104 ? -6.855 18.094 32.762 1.00 49.16 104 GLY A C 1
ATOM 837 O O . GLY A 1 104 ? -7.054 17.451 33.789 1.00 49.16 104 GLY A O 1
ATOM 838 N N . THR A 1 105 ? -5.878 18.990 32.651 1.00 46.84 105 THR A N 1
ATOM 839 C CA . THR A 1 105 ? -5.305 19.631 33.828 1.00 46.84 105 THR A CA 1
ATOM 840 C C . THR A 1 105 ? -6.398 20.541 34.371 1.00 46.84 105 THR A C 1
ATOM 842 O O . THR A 1 105 ? -6.651 21.616 33.832 1.00 46.84 105 THR A O 1
ATOM 845 N N . THR A 1 106 ? -7.130 20.045 35.361 1.00 46.44 106 THR A N 1
ATOM 846 C CA . THR A 1 106 ? -7.862 20.898 36.295 1.00 46.44 106 THR A CA 1
ATOM 847 C C . THR A 1 106 ? -6.810 21.517 37.206 1.00 46.44 106 THR A C 1
ATOM 849 O O . THR A 1 106 ? -6.308 20.823 38.088 1.00 46.44 106 THR A O 1
ATOM 852 N N . ASP A 1 107 ? -6.467 22.775 36.939 1.00 41.94 107 ASP A N 1
ATOM 853 C CA . ASP A 1 107 ? -5.947 23.708 37.943 1.00 41.94 107 ASP A CA 1
ATOM 854 C C . ASP A 1 107 ? -7.086 24.657 38.348 1.00 41.94 107 ASP A C 1
ATOM 856 O O . ASP A 1 107 ? -7.847 25.081 37.441 1.00 41.94 107 ASP A O 1
#

Sequence (107 aa):
MIDARWNDMDVGLFIDITTLRRNKTADALGTDGAMMVKDKHHYMYDDIFPLRDSVFEGVAVKVPFAYTDVLIEEYGADALTKRIFYNFVFDAEKGEWIGQARSGTTD

Secondary structure (DSSP, 8-state):
--SEEEE-TTT--EEEE---EE-HHHHHTT-TTEEE-TTS-EEEHHHH-SPEEEEETTEEEEE-TTHHHHHHHHH-GGGGT--EETTEEEETTTTEEEEPPP-----

Radius of gyration: 18.48 Å; chains: 1; bounding box: 42×37×60 Å